Protein AF-A0A528C706-F1 (afdb_monomer_lite)

Sequence (64 aa):
MHEKEKDLIDAFLRGQVDRRGLIKGFGAMGLAAGTAGTLLNLGQTRALAADFDWQAHKGKTIKL

Structure (mmCIF, N/CA/C/O backbone):
data_AF-A0A528C706-F1
#
_entry.id   AF-A0A528C706-F1
#
loop_
_atom_site.group_PDB
_atom_site.id
_atom_site.type_symbol
_atom_site.label_atom_id
_atom_site.label_alt_id
_atom_site.label_comp_id
_atom_site.label_asym_id
_atom_site.label_entity_id
_atom_site.label_seq_id
_atom_site.pdbx_PDB_ins_code
_atom_site.Cartn_x
_atom_site.Cartn_y
_atom_site.Cartn_z
_atom_site.occupancy
_atom_site.B_iso_or_equiv
_atom_site.auth_seq_id
_atom_site.auth_comp_id
_atom_site.auth_asym_id
_atom_site.auth_atom_id
_atom_site.pdbx_PDB_model_num
ATOM 1 N N . MET A 1 1 ? -6.404 10.235 -6.994 1.00 54.09 1 MET A N 1
ATOM 2 C CA . MET A 1 1 ? -5.538 9.040 -6.927 1.00 54.09 1 MET A CA 1
ATOM 3 C C . MET A 1 1 ? -5.558 8.399 -8.294 1.00 54.09 1 MET A C 1
ATOM 5 O O . MET A 1 1 ? -6.653 8.134 -8.780 1.00 54.09 1 MET A O 1
ATOM 9 N N . HIS A 1 2 ? -4.404 8.232 -8.934 1.00 71.06 2 HIS A N 1
ATOM 10 C CA . HIS A 1 2 ? -4.336 7.565 -10.234 1.00 71.06 2 HIS A CA 1
ATOM 11 C C . HIS A 1 2 ? -4.544 6.053 -10.047 1.00 71.06 2 HIS A C 1
ATOM 13 O O . HIS A 1 2 ? -3.981 5.468 -9.126 1.00 71.06 2 HIS A O 1
ATOM 19 N N . GLU A 1 3 ? -5.335 5.405 -10.911 1.00 80.88 3 GLU A N 1
ATOM 20 C CA . GLU A 1 3 ? -5.622 3.955 -10.837 1.00 80.88 3 GLU A CA 1
ATOM 21 C C . GLU A 1 3 ? -4.348 3.104 -10.724 1.00 80.88 3 GLU A C 1
ATOM 23 O O . GLU A 1 3 ? -4.285 2.187 -9.913 1.00 80.88 3 GLU A O 1
ATOM 28 N N . LYS A 1 4 ? -3.282 3.494 -11.432 1.00 81.31 4 LYS A N 1
ATOM 29 C CA . LYS A 1 4 ? -1.978 2.811 -11.418 1.00 81.31 4 LYS A CA 1
ATOM 30 C C . LYS A 1 4 ? -1.294 2.801 -10.047 1.00 81.31 4 LYS A C 1
ATOM 32 O O . LYS A 1 4 ? -0.617 1.837 -9.702 1.00 81.31 4 LYS A O 1
ATOM 37 N N . GLU A 1 5 ? -1.462 3.866 -9.264 1.00 76.94 5 GLU A N 1
ATOM 38 C CA . GLU A 1 5 ? -0.902 3.962 -7.910 1.00 76.94 5 GLU A CA 1
ATOM 39 C C . GLU A 1 5 ? -1.614 2.988 -6.978 1.00 76.94 5 GLU A C 1
ATOM 41 O O . GLU A 1 5 ? -0.979 2.302 -6.178 1.00 76.94 5 GLU A O 1
ATOM 46 N N . LYS A 1 6 ? -2.942 2.918 -7.110 1.00 79.38 6 LYS A N 1
ATOM 47 C CA . LYS A 1 6 ? -3.790 2.030 -6.323 1.00 79.38 6 LYS A CA 1
ATOM 48 C C . LYS A 1 6 ? -3.497 0.568 -6.651 1.00 79.38 6 LYS A C 1
ATOM 50 O O . LYS A 1 6 ? -3.285 -0.208 -5.727 1.00 79.38 6 LYS A O 1
ATOM 55 N N . ASP A 1 7 ? -3.382 0.228 -7.932 1.00 87.06 7 ASP A N 1
ATOM 56 C CA . ASP A 1 7 ? -3.040 -1.127 -8.370 1.00 87.06 7 ASP A CA 1
ATOM 57 C C . ASP A 1 7 ? -1.665 -1.573 -7.858 1.00 87.06 7 ASP A C 1
ATOM 59 O O . ASP A 1 7 ? -1.517 -2.706 -7.399 1.00 87.06 7 ASP A O 1
ATOM 63 N N . LEU A 1 8 ? -0.659 -0.688 -7.870 1.00 86.00 8 LEU A N 1
ATOM 64 C CA . LEU A 1 8 ? 0.670 -1.014 -7.345 1.00 86.00 8 LEU A CA 1
ATOM 65 C C . LEU A 1 8 ? 0.646 -1.258 -5.826 1.00 86.00 8 LEU A C 1
ATOM 67 O O . LEU A 1 8 ? 1.299 -2.183 -5.338 1.00 86.00 8 LEU A O 1
ATOM 71 N N . ILE A 1 9 ? -0.106 -0.445 -5.078 1.00 81.00 9 ILE A N 1
ATOM 72 C CA . ILE A 1 9 ? -0.285 -0.626 -3.630 1.00 81.00 9 ILE A CA 1
ATOM 73 C C . ILE A 1 9 ? -1.036 -1.927 -3.346 1.00 81.00 9 ILE A C 1
ATOM 75 O O . ILE A 1 9 ? -0.619 -2.685 -2.474 1.00 81.00 9 ILE A O 1
ATOM 79 N N . ASP A 1 10 ? -2.100 -2.218 -4.091 1.00 83.88 10 ASP A N 1
ATOM 80 C CA . ASP A 1 10 ? -2.872 -3.448 -3.931 1.00 83.88 10 ASP A CA 1
ATOM 81 C C . ASP A 1 10 ? -2.020 -4.683 -4.247 1.00 83.88 10 ASP A C 1
ATOM 83 O O . ASP A 1 10 ? -2.080 -5.671 -3.517 1.00 83.88 10 ASP A O 1
ATOM 87 N N . ALA A 1 11 ? -1.179 -4.631 -5.283 1.00 86.62 11 ALA A N 1
ATOM 88 C CA . ALA A 1 11 ? -0.239 -5.703 -5.600 1.00 86.62 11 ALA A CA 1
ATOM 89 C C . ALA A 1 11 ? 0.808 -5.903 -4.486 1.00 86.62 11 ALA A C 1
ATOM 91 O O . ALA A 1 11 ? 1.143 -7.041 -4.152 1.00 86.62 11 ALA A O 1
ATOM 92 N N . PHE A 1 12 ? 1.284 -4.821 -3.859 1.00 83.38 12 PHE A N 1
ATOM 93 C CA . PHE A 1 12 ? 2.147 -4.897 -2.676 1.00 83.38 12 PHE A CA 1
ATOM 94 C C . PHE A 1 12 ? 1.419 -5.512 -1.468 1.00 83.38 12 PHE A C 1
ATOM 96 O O . PHE A 1 12 ? 1.962 -6.407 -0.824 1.00 83.38 12 PHE A O 1
ATOM 103 N N . LEU A 1 13 ? 0.178 -5.098 -1.189 1.00 80.12 13 LEU A N 1
ATOM 104 C CA . LEU A 1 13 ? -0.633 -5.642 -0.090 1.00 80.12 13 LEU A CA 1
ATOM 105 C C . LEU A 1 13 ? -0.971 -7.126 -0.291 1.00 80.12 13 LEU A C 1
ATOM 107 O O . LEU A 1 13 ? -0.987 -7.885 0.674 1.00 80.12 13 LEU A O 1
ATOM 111 N N . ARG A 1 14 ? -1.178 -7.560 -1.539 1.00 84.38 14 ARG A N 1
ATOM 112 C CA . ARG A 1 14 ? -1.352 -8.977 -1.906 1.00 84.38 14 ARG A CA 1
ATOM 113 C C . ARG A 1 14 ? -0.042 -9.777 -1.889 1.00 84.38 14 ARG A C 1
ATOM 115 O O . ARG A 1 14 ? -0.061 -10.965 -2.196 1.00 84.38 14 ARG A O 1
ATOM 122 N N . GLY A 1 15 ? 1.097 -9.145 -1.591 1.00 83.56 15 GLY A N 1
ATOM 123 C CA . GLY A 1 15 ? 2.414 -9.788 -1.581 1.00 83.56 15 GLY A CA 1
ATOM 124 C C . GLY A 1 15 ? 2.967 -10.130 -2.969 1.00 83.56 15 GLY A C 1
ATOM 125 O O . GLY A 1 15 ? 3.961 -10.842 -3.072 1.00 83.56 15 GLY A O 1
ATOM 126 N N . GLN A 1 16 ? 2.351 -9.628 -4.042 1.00 86.56 16 GLN A N 1
ATOM 127 C CA . GLN A 1 16 ? 2.807 -9.838 -5.422 1.00 86.56 16 GLN A CA 1
ATOM 128 C C . GLN A 1 16 ? 4.012 -8.956 -5.778 1.00 86.56 16 GLN A C 1
ATOM 130 O O . GLN A 1 16 ? 4.700 -9.212 -6.764 1.00 86.56 16 GLN A O 1
ATOM 135 N N . VAL A 1 17 ? 4.270 -7.914 -4.983 1.00 86.25 17 VAL A N 1
ATOM 136 C CA . VAL A 1 17 ? 5.376 -6.972 -5.169 1.00 86.25 17 VAL A CA 1
ATOM 137 C C . VAL A 1 17 ? 6.128 -6.818 -3.850 1.00 86.25 17 VAL A C 1
ATOM 139 O O . VAL A 1 17 ? 5.520 -6.614 -2.803 1.00 86.25 17 VAL A O 1
ATOM 142 N N . ASP A 1 18 ? 7.461 -6.895 -3.892 1.00 81.69 18 ASP A N 1
ATOM 143 C CA . ASP A 1 18 ? 8.313 -6.643 -2.730 1.00 81.69 18 ASP A CA 1
ATOM 144 C C . ASP A 1 18 ? 8.473 -5.132 -2.473 1.00 81.69 18 ASP A C 1
ATOM 146 O O . ASP A 1 18 ? 8.219 -4.283 -3.330 1.00 81.69 18 ASP A O 1
ATOM 150 N N . ARG A 1 19 ? 8.947 -4.756 -1.280 1.00 79.88 19 ARG A N 1
ATOM 151 C CA . ARG A 1 19 ? 9.152 -3.341 -0.907 1.00 79.88 19 ARG A CA 1
ATOM 152 C C . ARG A 1 19 ? 9.991 -2.572 -1.935 1.00 79.88 19 ARG A C 1
ATOM 154 O O . ARG A 1 19 ? 9.757 -1.392 -2.183 1.00 79.88 19 ARG A O 1
ATOM 161 N N . ARG A 1 20 ? 10.977 -3.238 -2.537 1.00 83.62 20 ARG A N 1
ATOM 162 C CA . ARG A 1 20 ? 11.858 -2.656 -3.553 1.00 83.62 20 ARG A CA 1
ATOM 163 C C . ARG A 1 20 ? 11.131 -2.454 -4.883 1.00 83.62 20 ARG A C 1
ATOM 165 O O . ARG A 1 20 ? 11.339 -1.420 -5.513 1.00 83.62 20 ARG A O 1
ATOM 172 N N . GLY A 1 21 ? 10.289 -3.395 -5.297 1.00 84.31 21 GLY A N 1
ATOM 173 C CA . GLY A 1 21 ? 9.416 -3.276 -6.461 1.00 84.31 21 GLY A CA 1
ATOM 174 C C . GLY A 1 21 ? 8.418 -2.135 -6.308 1.00 84.31 21 GLY A C 1
ATOM 175 O O . GLY A 1 21 ? 8.254 -1.352 -7.240 1.00 84.31 21 GLY A O 1
ATOM 176 N N . LEU A 1 22 ? 7.859 -1.954 -5.109 1.00 82.81 22 LEU A N 1
ATOM 177 C CA . LEU A 1 22 ? 6.991 -0.819 -4.791 1.00 82.81 22 LEU A CA 1
ATOM 178 C C . LEU A 1 22 ? 7.732 0.520 -4.943 1.00 82.81 22 LEU A C 1
ATOM 180 O O . LEU A 1 22 ? 7.249 1.421 -5.624 1.00 82.81 22 LEU A O 1
ATOM 184 N N . ILE A 1 23 ? 8.931 0.644 -4.361 1.00 81.00 23 ILE A N 1
ATOM 185 C CA . ILE A 1 23 ? 9.751 1.865 -4.462 1.00 81.00 23 ILE A CA 1
ATOM 186 C C . ILE A 1 23 ? 10.138 2.153 -5.919 1.00 81.00 23 ILE A C 1
ATOM 188 O O . ILE A 1 23 ? 10.046 3.295 -6.363 1.00 81.00 23 ILE A O 1
ATOM 192 N N . LYS A 1 24 ? 10.538 1.127 -6.681 1.00 85.25 24 LYS A N 1
ATOM 193 C CA . LYS A 1 24 ? 10.846 1.269 -8.112 1.00 85.25 24 LYS A CA 1
ATOM 194 C C . LYS A 1 24 ? 9.618 1.683 -8.922 1.00 85.25 24 LYS A C 1
ATOM 196 O O . LYS A 1 24 ? 9.741 2.554 -9.775 1.00 85.25 24 LYS A O 1
ATOM 201 N N . GLY A 1 25 ? 8.455 1.092 -8.647 1.00 85.94 25 GLY A N 1
ATOM 202 C CA . GLY A 1 25 ? 7.198 1.426 -9.314 1.00 85.94 25 GLY A CA 1
ATOM 203 C C . GLY A 1 25 ? 6.769 2.868 -9.047 1.00 85.94 25 GLY A C 1
ATOM 204 O O . GLY A 1 25 ? 6.437 3.586 -9.986 1.00 85.94 25 GLY A O 1
ATOM 205 N N . PHE A 1 26 ? 6.870 3.334 -7.798 1.00 82.19 26 PHE A N 1
ATOM 206 C CA . PHE A 1 26 ? 6.628 4.740 -7.468 1.00 82.19 26 PHE A CA 1
ATOM 207 C C . PHE A 1 26 ? 7.648 5.682 -8.115 1.00 82.19 26 PHE A C 1
ATOM 209 O O . PHE A 1 26 ? 7.252 6.692 -8.695 1.00 82.19 26 PHE A O 1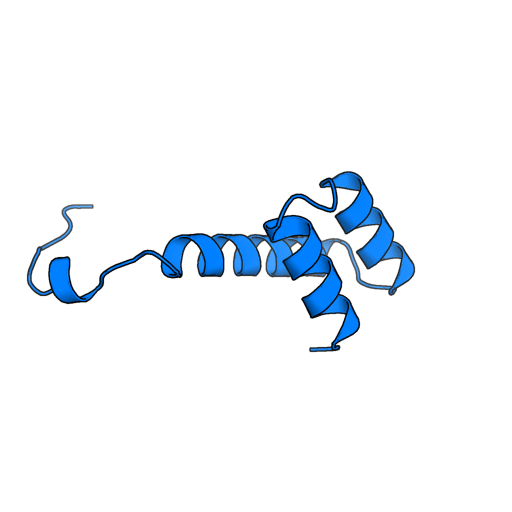
ATOM 216 N N . GLY A 1 27 ? 8.936 5.327 -8.108 1.00 81.38 27 GLY A N 1
ATOM 217 C CA . GLY A 1 27 ? 9.972 6.105 -8.791 1.00 81.38 27 GLY A CA 1
ATOM 218 C C . GLY A 1 27 ? 9.730 6.221 -10.300 1.00 81.38 27 GLY A C 1
ATOM 219 O O . GLY A 1 27 ? 9.862 7.305 -10.861 1.00 81.38 27 GLY A O 1
ATOM 220 N N . ALA A 1 28 ? 9.298 5.135 -10.951 1.00 84.69 28 ALA A N 1
ATOM 221 C CA . ALA A 1 28 ? 8.946 5.125 -12.373 1.00 84.69 28 ALA A CA 1
ATOM 222 C C . ALA A 1 28 ? 7.699 5.969 -12.694 1.00 84.69 28 ALA A C 1
ATOM 224 O O . ALA A 1 28 ? 7.570 6.475 -13.805 1.00 84.69 28 ALA A O 1
ATOM 225 N N . MET A 1 29 ? 6.799 6.151 -11.723 1.00 81.62 29 MET A N 1
ATOM 226 C CA . MET A 1 29 ? 5.625 7.024 -11.835 1.00 81.62 29 MET A CA 1
ATOM 227 C C . MET A 1 29 ? 5.927 8.495 -11.511 1.00 81.62 29 MET A C 1
ATOM 229 O O . MET A 1 29 ? 5.017 9.318 -11.518 1.00 81.62 29 MET A O 1
ATOM 233 N N . GLY A 1 30 ? 7.188 8.846 -11.228 1.00 74.81 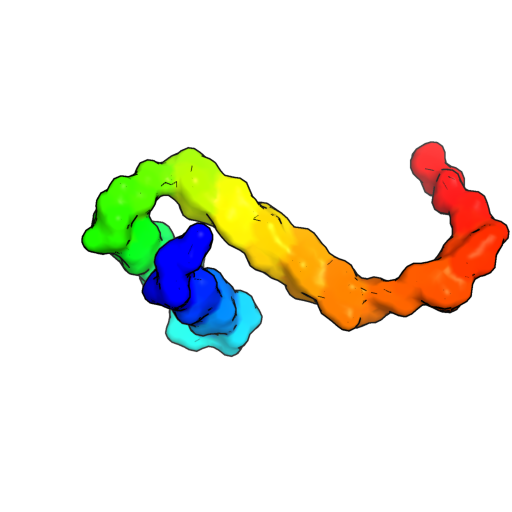30 GLY A N 1
ATOM 234 C CA . GLY A 1 30 ? 7.571 10.207 -10.846 1.00 74.81 30 GLY A CA 1
ATOM 235 C C . GLY A 1 30 ? 7.077 10.608 -9.453 1.00 74.81 30 GLY A C 1
ATOM 236 O O . GLY A 1 30 ? 7.086 11.790 -9.109 1.00 74.81 30 GLY A O 1
ATOM 237 N N . LEU A 1 31 ? 6.650 9.638 -8.639 1.00 72.94 31 LEU A N 1
ATOM 238 C CA . LEU A 1 31 ? 6.186 9.880 -7.281 1.00 72.94 31 LEU A CA 1
ATOM 239 C C . LEU A 1 31 ? 7.380 9.971 -6.338 1.00 72.94 31 LEU A C 1
ATOM 241 O O . LEU A 1 31 ? 8.203 9.059 -6.234 1.00 72.94 31 LEU A O 1
ATOM 245 N N . ALA A 1 32 ? 7.470 11.095 -5.629 1.00 65.94 32 ALA A N 1
ATOM 246 C CA . ALA A 1 32 ? 8.526 11.320 -4.656 1.00 65.94 32 ALA A CA 1
ATOM 247 C C . ALA A 1 32 ? 8.444 10.287 -3.520 1.00 65.94 32 ALA A C 1
ATOM 249 O O . ALA A 1 32 ? 7.353 9.946 -3.055 1.00 65.94 32 ALA A O 1
ATOM 250 N N . ALA A 1 33 ? 9.595 9.856 -2.994 1.00 62.59 33 ALA A N 1
ATOM 251 C CA . ALA A 1 33 ? 9.680 8.900 -1.884 1.00 62.59 33 ALA A CA 1
ATOM 252 C C . ALA A 1 33 ? 8.840 9.304 -0.648 1.00 62.59 33 ALA A C 1
ATOM 254 O O . ALA A 1 33 ? 8.351 8.437 0.075 1.00 62.59 33 ALA A O 1
ATOM 255 N N . GLY A 1 34 ? 8.601 10.607 -0.440 1.00 61.31 34 GLY A N 1
ATOM 256 C CA . GLY A 1 34 ? 7.709 11.113 0.610 1.00 61.31 34 GLY A CA 1
ATOM 257 C C . GLY A 1 34 ? 6.242 10.695 0.437 1.00 61.31 34 GLY A C 1
ATOM 258 O O . GLY A 1 34 ? 5.579 10.384 1.423 1.00 61.31 34 GLY A O 1
ATOM 259 N N . THR A 1 35 ? 5.750 10.602 -0.804 1.00 64.19 35 THR A N 1
ATOM 260 C CA . THR A 1 35 ? 4.398 10.087 -1.097 1.00 64.19 35 THR A CA 1
ATOM 261 C C . THR A 1 35 ? 4.317 8.568 -0.965 1.00 64.19 35 THR A C 1
ATOM 263 O O . THR A 1 35 ? 3.317 8.047 -0.487 1.00 64.19 35 THR A O 1
ATOM 266 N N . ALA A 1 36 ? 5.391 7.839 -1.280 1.00 63.62 36 ALA A N 1
ATOM 267 C CA . ALA A 1 36 ? 5.442 6.392 -1.065 1.00 63.62 36 ALA A CA 1
ATOM 268 C C . ALA A 1 36 ? 5.288 6.024 0.424 1.00 63.62 36 ALA A C 1
ATOM 270 O O . ALA A 1 36 ? 4.614 5.049 0.751 1.00 63.62 36 ALA A O 1
ATOM 271 N N . GLY A 1 37 ? 5.868 6.821 1.330 1.00 66.56 37 GLY A N 1
ATOM 272 C CA . GLY A 1 37 ? 5.735 6.627 2.776 1.00 66.56 37 GLY A CA 1
ATOM 273 C C . GLY A 1 37 ? 4.298 6.801 3.277 1.00 66.56 37 GLY A C 1
ATOM 274 O O . GLY A 1 37 ? 3.796 5.947 4.007 1.00 66.56 37 GLY A O 1
ATOM 275 N N . THR A 1 38 ? 3.607 7.862 2.853 1.00 70.12 38 THR A N 1
ATOM 276 C CA . THR A 1 38 ? 2.198 8.089 3.215 1.00 70.12 38 THR A CA 1
ATOM 277 C C . THR A 1 38 ? 1.268 7.056 2.587 1.00 70.12 38 THR A C 1
ATOM 279 O O . THR A 1 38 ? 0.359 6.577 3.261 1.00 70.12 38 THR A O 1
ATOM 282 N N . LEU A 1 39 ? 1.517 6.651 1.340 1.00 67.31 39 LEU A N 1
ATOM 283 C CA . LEU A 1 39 ? 0.743 5.616 0.650 1.00 67.31 39 LEU A CA 1
ATOM 284 C C . LEU A 1 39 ? 0.906 4.231 1.288 1.00 67.31 39 LEU A C 1
ATOM 286 O O . LEU A 1 39 ? -0.083 3.518 1.454 1.00 67.31 39 LEU A O 1
ATOM 290 N N . LEU A 1 40 ? 2.123 3.862 1.694 1.00 68.56 40 LEU A N 1
ATOM 291 C CA . LEU A 1 40 ? 2.381 2.599 2.386 1.00 68.56 40 LEU A CA 1
ATOM 292 C C . LEU A 1 40 ? 1.731 2.584 3.772 1.00 68.56 40 LEU A C 1
ATOM 294 O O . LEU A 1 40 ? 1.079 1.606 4.128 1.00 68.56 40 LEU A O 1
ATOM 298 N N . ASN A 1 41 ? 1.836 3.686 4.517 1.00 77.69 41 ASN A N 1
ATOM 299 C CA . ASN A 1 41 ? 1.198 3.817 5.825 1.00 77.69 41 ASN A CA 1
ATOM 300 C C . ASN A 1 41 ? -0.341 3.772 5.708 1.00 77.69 41 ASN A C 1
ATOM 302 O O . ASN A 1 41 ? -1.014 3.080 6.471 1.00 77.69 41 ASN A O 1
ATOM 306 N N . LEU A 1 42 ? -0.909 4.416 4.682 1.00 69.88 42 LEU A N 1
ATOM 307 C CA . LEU A 1 42 ? -2.336 4.332 4.360 1.00 69.88 42 LEU A CA 1
ATOM 308 C C . LEU A 1 42 ? -2.761 2.901 3.993 1.00 69.88 42 LEU A C 1
ATOM 310 O O . LEU A 1 42 ? -3.808 2.446 4.449 1.00 69.88 42 LEU A O 1
ATOM 314 N N . GLY A 1 43 ? -1.960 2.186 3.197 1.00 69.56 43 GLY A N 1
ATOM 315 C CA . GLY A 1 43 ? -2.195 0.780 2.859 1.00 69.56 43 GLY A CA 1
ATOM 316 C C . GLY A 1 43 ? -2.183 -0.123 4.095 1.00 69.56 43 GLY A C 1
ATOM 317 O O . GLY A 1 43 ? -3.105 -0.911 4.285 1.00 69.56 43 GLY A O 1
ATOM 318 N N . GLN A 1 44 ? -1.199 0.051 4.980 1.00 70.06 44 GLN A N 1
ATOM 319 C CA . GLN A 1 44 ? -1.121 -0.670 6.254 1.00 70.06 44 GLN A CA 1
ATOM 320 C C . GLN A 1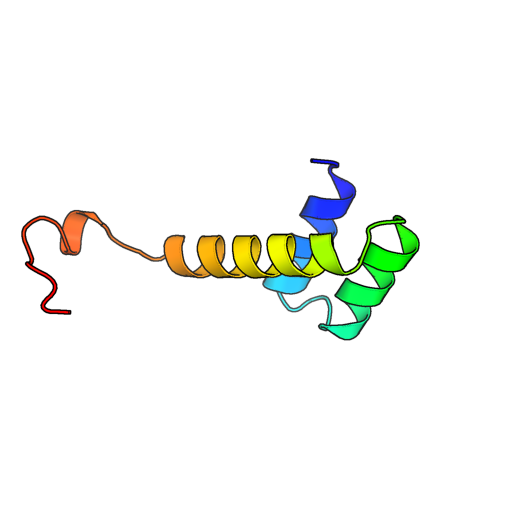 44 ? -2.308 -0.349 7.168 1.00 70.06 44 GLN A C 1
ATOM 322 O O . GLN A 1 44 ? -2.904 -1.260 7.731 1.00 70.06 44 GLN A O 1
ATOM 327 N N . THR A 1 45 ? -2.697 0.924 7.266 1.00 76.56 45 THR A N 1
ATOM 328 C CA . THR A 1 45 ? -3.856 1.366 8.060 1.00 76.56 45 THR A CA 1
ATOM 329 C C . THR A 1 45 ? -5.150 0.747 7.538 1.00 76.56 45 THR A C 1
ATOM 331 O O . THR A 1 45 ? -5.965 0.274 8.322 1.00 76.56 45 THR A O 1
ATOM 334 N N . ARG A 1 46 ? -5.335 0.703 6.212 1.00 68.56 46 ARG A N 1
ATOM 335 C CA . ARG A 1 46 ? -6.489 0.043 5.584 1.00 68.56 46 ARG A CA 1
ATOM 336 C C . ARG A 1 46 ? -6.496 -1.461 5.829 1.00 68.56 46 ARG A C 1
ATOM 338 O O . ARG A 1 46 ? -7.558 -1.992 6.115 1.00 68.56 46 ARG A O 1
ATOM 345 N N . ALA A 1 47 ? -5.343 -2.123 5.745 1.00 70.88 47 ALA A N 1
ATOM 346 C CA . ALA A 1 47 ? -5.232 -3.549 6.041 1.00 70.88 47 ALA A CA 1
ATOM 347 C C . ALA A 1 47 ? -5.573 -3.848 7.512 1.00 70.88 47 ALA A C 1
ATOM 349 O O . ALA A 1 47 ? -6.381 -4.725 7.782 1.00 70.88 47 ALA A O 1
ATOM 350 N N . LEU A 1 48 ? -5.043 -3.062 8.454 1.00 73.69 48 LEU A N 1
ATOM 351 C CA . LEU A 1 48 ? -5.383 -3.151 9.880 1.00 73.69 48 LEU A CA 1
ATOM 352 C C . LEU A 1 48 ? -6.870 -2.886 10.154 1.00 73.69 48 LEU A C 1
ATOM 354 O O . LEU A 1 48 ? -7.461 -3.518 11.024 1.00 73.69 48 LEU A O 1
ATOM 358 N N . ALA A 1 49 ? -7.472 -1.949 9.425 1.00 73.06 49 ALA A N 1
ATOM 359 C CA . ALA A 1 49 ? -8.882 -1.611 9.569 1.00 73.06 49 ALA A CA 1
ATOM 360 C C . ALA A 1 49 ? -9.827 -2.608 8.877 1.00 73.06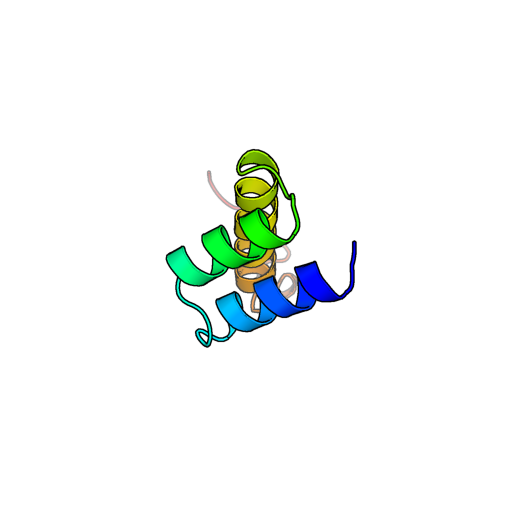 49 ALA A C 1
ATOM 362 O O . ALA A 1 49 ? -11.002 -2.643 9.230 1.00 73.06 49 ALA A O 1
ATOM 363 N N . ALA A 1 50 ? -9.351 -3.399 7.907 1.00 70.12 50 ALA A N 1
ATOM 364 C CA . ALA A 1 50 ? -10.188 -4.323 7.139 1.00 70.12 50 ALA A CA 1
ATOM 365 C C . ALA A 1 50 ? -10.818 -5.412 8.022 1.00 70.12 50 ALA A C 1
ATOM 367 O O . ALA A 1 50 ? -11.989 -5.735 7.842 1.00 70.12 50 ALA A O 1
ATOM 368 N N . ASP A 1 51 ? -10.070 -5.906 9.009 1.00 70.25 51 ASP A N 1
ATOM 369 C CA . ASP A 1 51 ? -10.523 -6.942 9.946 1.00 70.25 51 ASP A CA 1
ATOM 370 C C . ASP A 1 51 ? -10.995 -6.366 11.295 1.00 70.25 51 ASP A C 1
ATOM 372 O O . ASP A 1 51 ? -11.291 -7.105 12.238 1.00 7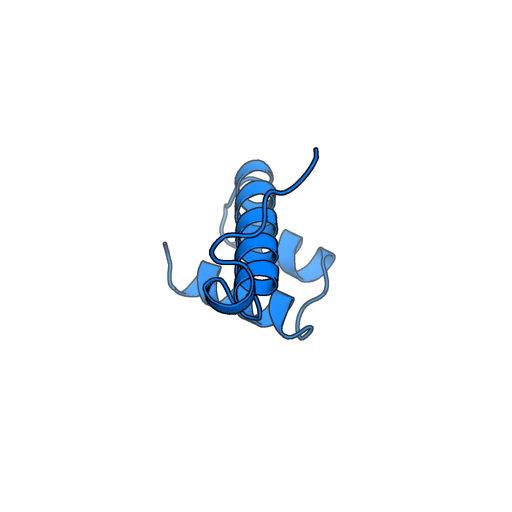0.25 51 ASP A O 1
ATOM 376 N N . PHE A 1 52 ? -11.050 -5.038 11.433 1.00 73.81 52 PHE A N 1
ATOM 377 C CA . PHE A 1 52 ? -11.392 -4.401 12.699 1.00 73.81 52 PHE A CA 1
ATOM 378 C C . PHE A 1 52 ? -12.912 -4.341 12.914 1.00 73.81 52 PHE A C 1
ATOM 380 O O . PHE A 1 52 ? -13.610 -3.481 12.372 1.00 73.81 52 PHE A O 1
ATOM 387 N N . ASP A 1 53 ? -13.428 -5.222 13.775 1.00 75.94 53 ASP A N 1
ATOM 388 C CA . ASP A 1 53 ? -14.819 -5.172 14.233 1.00 75.94 53 ASP A CA 1
ATOM 389 C C . ASP A 1 53 ? -15.012 -4.074 15.293 1.00 75.94 53 ASP A C 1
ATOM 391 O O . ASP A 1 53 ? -14.860 -4.279 16.504 1.00 75.94 53 ASP A O 1
ATOM 395 N N . TRP A 1 54 ? -15.378 -2.880 14.830 1.00 72.69 54 TRP A N 1
ATOM 396 C CA . TRP A 1 54 ? -15.697 -1.746 15.695 1.00 72.69 54 TRP A CA 1
ATOM 397 C C . TRP A 1 54 ? -16.895 -2.020 16.621 1.00 72.69 54 TRP A C 1
ATOM 399 O O . TRP A 1 54 ? -16.967 -1.448 17.712 1.00 72.69 54 TRP A O 1
ATOM 409 N N . GLN A 1 55 ? -17.825 -2.899 16.232 1.00 75.44 55 GLN A N 1
ATOM 410 C CA . GLN A 1 55 ? -19.008 -3.223 17.024 1.00 75.44 55 GLN A CA 1
ATOM 411 C C . GLN A 1 55 ? -18.638 -4.101 18.227 1.00 75.44 55 GLN A C 1
ATOM 413 O O . GLN A 1 55 ? -19.128 -3.843 19.329 1.00 75.44 55 GLN A O 1
ATOM 418 N N . ALA A 1 56 ? -17.700 -5.042 18.074 1.00 78.00 56 ALA A N 1
ATOM 419 C CA . ALA A 1 56 ? -17.136 -5.825 19.186 1.00 78.00 56 ALA A CA 1
ATOM 420 C C . ALA A 1 56 ? -16.353 -4.985 20.220 1.00 78.00 56 ALA A C 1
ATOM 422 O O . ALA A 1 56 ? -16.089 -5.441 21.344 1.00 78.00 56 ALA A O 1
ATOM 423 N N . HIS A 1 57 ? -15.978 -3.760 19.849 1.00 71.56 57 HIS A N 1
ATOM 424 C CA . HIS A 1 57 ? -15.228 -2.819 20.685 1.00 71.56 57 HIS A CA 1
ATOM 425 C C . HIS A 1 57 ? -16.081 -1.636 21.172 1.00 71.56 57 HIS A C 1
ATOM 427 O O . HIS A 1 57 ? -15.609 -0.812 21.960 1.00 71.56 57 HIS A O 1
ATOM 433 N N . LYS A 1 58 ? -17.360 -1.571 20.779 1.00 74.94 58 LYS A N 1
ATOM 434 C CA . LYS A 1 58 ? -18.302 -0.530 21.201 1.00 74.94 58 LYS A CA 1
ATOM 435 C C . LYS A 1 58 ? -18.540 -0.610 22.716 1.00 74.94 58 LYS A C 1
ATOM 437 O O . LYS A 1 58 ? -19.074 -1.593 23.215 1.00 74.94 58 LYS A O 1
ATOM 442 N N . GLY A 1 59 ? -18.154 0.438 23.448 1.00 78.12 59 GLY A N 1
ATOM 443 C CA . GLY A 1 59 ? -18.342 0.544 24.903 1.00 78.12 59 GLY A CA 1
ATOM 444 C C . GLY A 1 59 ? -17.193 -0.002 25.761 1.00 78.12 59 GLY A C 1
ATOM 445 O O . GLY A 1 59 ? -17.285 0.050 26.985 1.00 78.12 59 GLY A O 1
ATOM 446 N N . LYS A 1 60 ? -16.100 -0.489 25.155 1.00 75.25 60 LYS A N 1
ATOM 447 C CA . LYS A 1 60 ? -14.880 -0.858 25.888 1.00 75.25 60 LYS A CA 1
ATOM 448 C C . LYS A 1 60 ? -13.962 0.361 26.003 1.00 75.25 60 LYS A C 1
ATOM 450 O O . LYS A 1 60 ? -13.522 0.903 24.994 1.00 75.25 60 LYS A O 1
ATOM 455 N N . THR A 1 61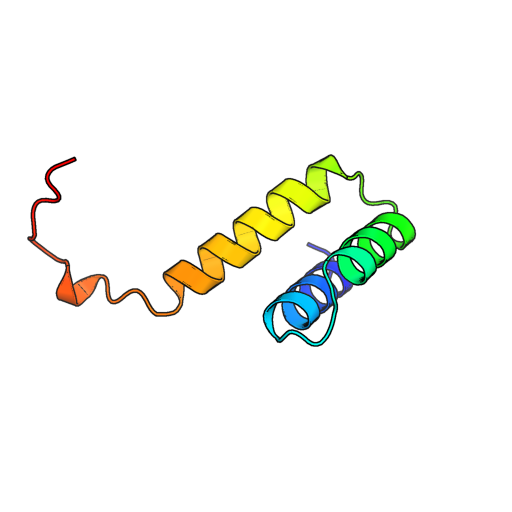 ? -13.657 0.791 27.224 1.00 73.94 61 THR A N 1
ATOM 456 C CA . THR A 1 61 ? -12.673 1.854 27.465 1.00 73.94 61 THR A CA 1
ATOM 457 C C . THR A 1 61 ? -11.269 1.300 27.239 1.00 73.94 61 THR A C 1
ATOM 459 O O . THR A 1 61 ? -10.821 0.428 27.984 1.00 73.94 61 THR A O 1
ATOM 462 N N . ILE A 1 62 ? -10.565 1.801 26.223 1.00 69.19 62 ILE A N 1
ATOM 463 C CA . ILE A 1 62 ? -9.139 1.518 26.036 1.00 69.19 62 ILE A CA 1
ATOM 464 C C . ILE A 1 62 ? -8.388 2.295 27.123 1.00 69.19 62 ILE A C 1
ATOM 466 O O . ILE A 1 62 ? -8.445 3.523 27.153 1.00 69.19 62 ILE A O 1
ATOM 470 N N . LYS A 1 63 ? -7.722 1.591 28.046 1.00 66.06 63 LYS A N 1
ATOM 471 C CA . LYS A 1 63 ? -6.730 2.218 28.927 1.00 66.06 63 LYS A CA 1
ATOM 472 C C . LYS A 1 63 ? -5.431 2.329 28.133 1.00 66.06 63 LYS A C 1
ATOM 474 O O . LYS A 1 63 ? -4.844 1.301 27.806 1.00 66.06 63 LYS A O 1
ATOM 479 N N . LEU A 1 64 ? -5.087 3.562 27.766 1.00 59.31 64 LEU A N 1
ATOM 480 C CA . LEU A 1 64 ? -3.823 3.938 27.133 1.00 59.31 64 LEU A CA 1
ATOM 481 C C . LEU A 1 64 ? -2.695 3.969 28.166 1.00 59.31 64 LEU A C 1
ATOM 483 O O . LEU A 1 64 ? -2.973 4.409 29.306 1.00 59.31 64 LEU A O 1
#

pLDDT: mean 75.61, std 7.72, range [54.09, 87.06]

Secondary structure (DSSP, 8-state):
--HHHHHHHHHHHTTSS-HHHHHHHHHHTT--HHHHHHHHHHHHHHHHHHT--TTTTTT-----

Foldseek 3Di:
DDPQLVVLLVCVLVVVADPVRSVVSCVVVVHDVVVSVVSNVVSVVCVVVVPDDVVVCPPPDDDD

Radius of gyration: 15.14 Å; chains: 1; bounding box: 31×21×41 Å